Protein AF-A0A7Y3F2R0-F1 (afdb_monomer)

Mean predicted aligned error: 3.5 Å

Radius of gyration: 11.46 Å; Cα contacts (8 Å, |Δi|>4): 140; chains: 1; bounding box: 28×30×26 Å

Structure (mmCIF, N/CA/C/O backbone):
data_AF-A0A7Y3F2R0-F1
#
_entry.id   AF-A0A7Y3F2R0-F1
#
loop_
_atom_site.group_PDB
_atom_site.id
_atom_site.type_symbol
_atom_site.label_atom_id
_atom_site.label_alt_id
_atom_site.label_comp_id
_atom_site.label_asym_id
_atom_site.label_entity_id
_atom_site.label_seq_id
_atom_site.pdbx_PDB_ins_code
_atom_site.Cartn_x
_atom_site.Cartn_y
_atom_site.Cartn_z
_atom_site.occupancy
_atom_site.B_iso_or_equiv
_atom_site.auth_seq_id
_atom_site.auth_comp_id
_atom_site.auth_asym_id
_atom_site.auth_atom_id
_atom_site.pdbx_PDB_model_num
ATOM 1 N N . MET A 1 1 ? -11.579 -0.060 -6.496 1.00 78.62 1 MET A N 1
ATOM 2 C CA . MET A 1 1 ? -10.249 -0.698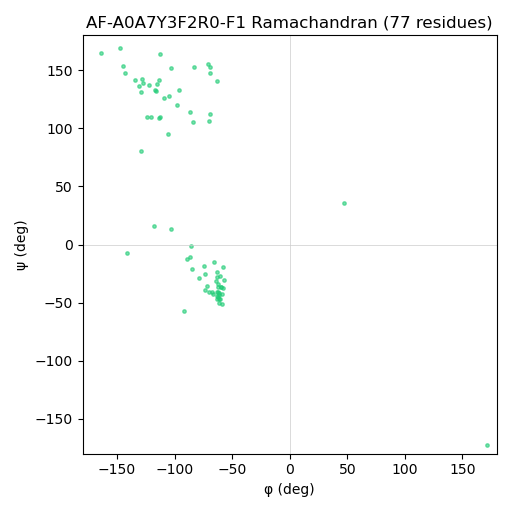 -6.424 1.00 78.62 1 MET A CA 1
ATOM 3 C C . MET A 1 1 ? -9.346 0.028 -7.401 1.00 78.62 1 MET A C 1
ATOM 5 O O . MET A 1 1 ? -9.746 0.180 -8.549 1.00 78.62 1 MET A O 1
ATOM 9 N N . MET A 1 2 ? -8.201 0.532 -6.943 1.00 90.19 2 MET A N 1
ATOM 10 C CA . MET A 1 2 ? -7.207 1.209 -7.788 1.00 90.19 2 MET A CA 1
ATOM 11 C C . MET A 1 2 ? -6.032 0.263 -8.060 1.00 90.19 2 MET A C 1
ATOM 13 O O . MET A 1 2 ? -5.754 -0.635 -7.263 1.00 90.19 2 MET A O 1
ATOM 17 N N . TYR A 1 3 ? -5.365 0.452 -9.196 1.00 92.50 3 TYR A N 1
ATOM 18 C CA . TYR A 1 3 ? -4.303 -0.421 -9.679 1.00 92.50 3 TYR A CA 1
ATOM 19 C C . TYR A 1 3 ? -3.078 0.390 -10.095 1.00 92.50 3 TYR A C 1
ATOM 21 O O . TYR A 1 3 ? -3.214 1.386 -10.805 1.00 92.50 3 TYR A O 1
ATOM 29 N N . TYR A 1 4 ? -1.895 -0.080 -9.707 1.00 91.81 4 TYR A N 1
ATOM 30 C CA . TYR A 1 4 ? -0.616 0.428 -10.193 1.00 91.81 4 TYR A CA 1
ATOM 31 C C . TYR A 1 4 ? 0.260 -0.724 -10.675 1.00 91.81 4 TYR A C 1
ATOM 33 O O . TYR A 1 4 ? 0.462 -1.692 -9.949 1.00 91.81 4 TYR A O 1
ATOM 41 N N . GLU A 1 5 ? 0.835 -0.590 -11.870 1.00 89.25 5 GLU A N 1
ATOM 42 C CA . GLU A 1 5 ? 1.804 -1.565 -12.393 1.00 89.25 5 GLU A CA 1
ATOM 43 C C . GLU A 1 5 ? 3.152 -1.489 -11.656 1.00 89.25 5 GLU A C 1
ATOM 45 O O . GLU A 1 5 ? 3.827 -2.494 -11.465 1.00 89.25 5 GLU A O 1
ATOM 50 N N . SER A 1 6 ? 3.564 -0.282 -11.258 1.00 86.38 6 SER A N 1
ATOM 51 C CA . SER A 1 6 ? 4.715 -0.036 -10.384 1.00 86.38 6 SER A CA 1
ATOM 52 C C . SER A 1 6 ? 4.660 1.390 -9.825 1.00 86.38 6 SER A C 1
ATOM 54 O O . SER A 1 6 ? 3.919 2.244 -10.327 1.00 86.38 6 SER A O 1
ATOM 56 N N . LEU A 1 7 ? 5.456 1.655 -8.791 1.00 87.12 7 LEU A N 1
ATOM 57 C CA . LEU A 1 7 ? 5.592 2.972 -8.174 1.00 87.12 7 LEU A CA 1
ATOM 58 C C . LEU A 1 7 ? 6.963 3.548 -8.507 1.00 87.12 7 LEU A C 1
ATOM 60 O O . LEU A 1 7 ? 7.974 2.895 -8.282 1.00 87.12 7 LEU A O 1
ATOM 64 N N . VAL A 1 8 ? 7.003 4.749 -9.064 1.00 89.56 8 VAL A N 1
ATOM 65 C CA . VAL A 1 8 ? 8.238 5.400 -9.519 1.00 89.56 8 VAL A CA 1
ATOM 66 C C . VAL A 1 8 ? 8.267 6.904 -9.239 1.00 89.56 8 VAL A C 1
ATOM 68 O O . VAL A 1 8 ? 9.305 7.525 -9.451 1.00 89.56 8 VAL A O 1
ATOM 71 N N . ALA A 1 9 ? 7.161 7.500 -8.777 1.00 91.00 9 ALA A N 1
ATOM 72 C CA . ALA A 1 9 ? 7.046 8.941 -8.574 1.00 91.00 9 ALA A CA 1
ATOM 73 C C . ALA A 1 9 ? 6.215 9.317 -7.338 1.00 91.00 9 ALA A C 1
ATOM 75 O O . ALA A 1 9 ? 5.213 8.677 -7.017 1.00 91.00 9 ALA A O 1
ATOM 76 N N . ASP A 1 10 ? 6.577 10.430 -6.693 1.00 90.94 10 ASP A N 1
ATOM 77 C CA . ASP A 1 10 ? 5.864 10.974 -5.526 1.00 90.94 10 ASP A CA 1
ATOM 78 C C . ASP A 1 10 ? 4.430 11.407 -5.838 1.00 90.94 10 ASP A C 1
ATOM 80 O O . ASP A 1 10 ? 3.549 11.328 -4.981 1.00 90.94 10 ASP A O 1
ATOM 84 N N . SER A 1 11 ? 4.160 11.797 -7.087 1.00 91.88 11 SER A N 1
ATOM 85 C CA . SER A 1 11 ? 2.801 12.091 -7.549 1.00 91.88 11 SER A CA 1
ATOM 86 C C . SER A 1 11 ? 1.855 10.900 -7.361 1.00 91.88 11 SER A C 1
ATOM 88 O O . SER A 1 11 ? 0.672 11.104 -7.097 1.00 91.88 11 SER A O 1
ATOM 90 N N . GLN A 1 12 ? 2.370 9.667 -7.429 1.00 92.81 12 GLN A N 1
ATOM 91 C CA . GLN A 1 12 ? 1.583 8.456 -7.198 1.00 92.81 12 GLN A CA 1
ATOM 92 C C . GLN A 1 12 ? 1.261 8.269 -5.713 1.00 92.81 12 GLN A C 1
ATOM 94 O O . GLN A 1 12 ? 0.137 7.897 -5.398 1.00 92.81 12 GLN A O 1
ATOM 99 N N . ILE A 1 13 ? 2.192 8.572 -4.797 1.00 91.81 13 ILE A N 1
ATOM 100 C CA . ILE A 1 13 ? 1.920 8.524 -3.347 1.00 91.81 13 ILE A CA 1
ATOM 101 C C . ILE A 1 13 ? 0.797 9.501 -3.002 1.00 91.81 13 ILE A C 1
ATOM 103 O O . ILE A 1 13 ? -0.168 9.120 -2.345 1.00 91.81 13 ILE A O 1
ATOM 107 N N . LYS A 1 14 ? 0.875 10.734 -3.512 1.00 93.69 14 LYS A N 1
ATOM 108 C CA . LYS A 1 14 ? -0.165 11.742 -3.285 1.00 93.69 14 LYS A CA 1
ATOM 109 C C . LYS A 1 14 ? -1.525 11.306 -3.840 1.00 93.69 14 LYS A C 1
ATOM 111 O O . LYS A 1 14 ? -2.535 11.430 -3.158 1.00 93.69 14 LYS A O 1
ATOM 116 N N . ALA A 1 15 ? -1.554 10.735 -5.046 1.00 94.06 15 ALA A N 1
ATOM 117 C CA . ALA A 1 15 ? -2.787 10.203 -5.626 1.00 94.06 15 ALA A CA 1
ATOM 118 C C . ALA A 1 15 ? -3.379 9.049 -4.794 1.00 94.06 15 ALA A C 1
ATOM 120 O O . ALA A 1 15 ? -4.597 8.936 -4.663 1.00 94.06 15 ALA A O 1
ATOM 121 N N . ILE A 1 16 ? -2.523 8.201 -4.217 1.00 93.88 16 ILE A N 1
ATOM 122 C CA . ILE A 1 16 ? -2.923 7.118 -3.315 1.00 93.88 16 ILE A CA 1
ATOM 123 C C . ILE A 1 16 ? -3.496 7.683 -2.002 1.00 93.88 16 ILE A C 1
ATOM 125 O O . ILE A 1 16 ? -4.536 7.206 -1.551 1.00 93.88 16 ILE A O 1
ATOM 129 N N . GLU A 1 17 ? -2.885 8.720 -1.429 1.00 94.00 17 GLU A N 1
ATOM 130 C CA . GLU A 1 17 ? -3.402 9.415 -0.244 1.00 94.00 17 GLU A CA 1
ATOM 131 C C . GLU A 1 17 ? -4.782 10.046 -0.513 1.00 94.00 17 GLU A C 1
ATOM 133 O O . GLU A 1 17 ? -5.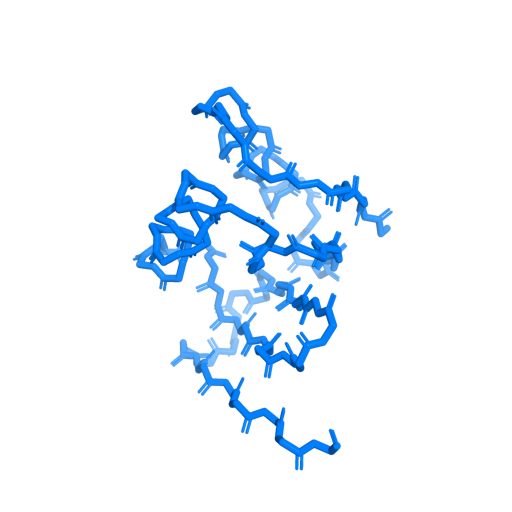722 9.870 0.268 1.00 94.00 17 GLU A O 1
ATOM 138 N N . ASP A 1 18 ? -4.933 10.749 -1.638 1.00 94.56 18 ASP A N 1
ATOM 139 C CA . ASP A 1 18 ? -6.201 11.368 -2.033 1.00 94.56 18 ASP A CA 1
ATOM 140 C C . ASP A 1 18 ? -7.295 10.311 -2.241 1.00 94.56 18 ASP A C 1
ATOM 142 O O . ASP A 1 18 ? -8.428 10.480 -1.778 1.00 94.56 18 ASP A O 1
ATOM 146 N N . TYR A 1 19 ? -6.952 9.176 -2.859 1.00 93.56 19 TYR A N 1
ATOM 147 C CA . TYR A 1 19 ? -7.858 8.036 -2.981 1.00 93.56 19 TYR A CA 1
ATOM 148 C C . TYR A 1 19 ? -8.239 7.456 -1.614 1.00 93.56 19 TYR A C 1
ATOM 150 O O . TYR A 1 19 ? -9.420 7.217 -1.373 1.00 93.56 19 TYR A O 1
ATOM 158 N N . ALA A 1 20 ? -7.280 7.270 -0.702 1.00 91.94 20 ALA A N 1
ATOM 159 C CA . ALA A 1 20 ? -7.530 6.758 0.645 1.00 91.94 20 ALA A CA 1
ATOM 160 C C . ALA A 1 20 ? -8.495 7.658 1.441 1.00 91.94 20 ALA A C 1
ATOM 162 O O . ALA A 1 20 ? -9.358 7.164 2.168 1.00 91.94 20 ALA A O 1
ATOM 163 N N . LYS A 1 21 ? -8.402 8.984 1.264 1.00 91.94 21 LYS A N 1
ATOM 164 C CA . LYS A 1 21 ? -9.328 9.955 1.875 1.00 91.94 21 LYS A CA 1
ATOM 165 C C . LYS A 1 21 ? -10.745 9.851 1.311 1.00 91.94 21 LYS A C 1
ATOM 167 O O . LYS A 1 21 ? -11.705 9.958 2.071 1.00 91.94 21 LYS A O 1
ATOM 172 N N . GLN A 1 22 ? -10.880 9.655 -0.001 1.00 93.00 22 GLN A N 1
ATOM 173 C CA . GLN A 1 22 ? -12.178 9.558 -0.683 1.00 93.00 22 GLN A CA 1
ATOM 174 C C . GLN A 1 22 ? -12.840 8.186 -0.518 1.00 93.00 22 GLN A C 1
ATOM 176 O O . GLN A 1 22 ? -14.063 8.079 -0.553 1.00 93.00 22 GLN A O 1
ATOM 181 N N . GLN A 1 23 ? -12.035 7.135 -0.356 1.00 91.56 23 GLN A N 1
ATOM 182 C CA . GLN A 1 23 ? -12.465 5.744 -0.276 1.00 91.56 23 GLN A CA 1
ATOM 183 C C . GLN A 1 23 ? -11.845 5.085 0.968 1.00 91.56 23 GLN A C 1
ATOM 185 O O . GLN A 1 23 ? -10.870 4.342 0.845 1.00 91.56 23 GLN A O 1
ATOM 190 N N . PRO A 1 24 ? -12.416 5.302 2.171 1.00 86.69 24 PRO A N 1
ATOM 191 C CA . PRO A 1 24 ? -11.871 4.767 3.426 1.00 86.69 24 PRO A CA 1
ATOM 192 C C . PRO A 1 24 ? -11.798 3.234 3.462 1.00 86.69 24 PRO A C 1
ATOM 194 O O . PRO A 1 24 ? -10.940 2.663 4.127 1.00 86.69 24 PRO A O 1
ATOM 197 N N . ASN A 1 25 ? -12.672 2.566 2.704 1.00 89.31 25 ASN A N 1
ATOM 198 C CA . ASN A 1 25 ? -12.710 1.104 2.564 1.00 89.31 25 ASN A CA 1
ATOM 199 C C . ASN A 1 25 ? -12.093 0.656 1.228 1.00 89.31 25 ASN A C 1
ATOM 201 O O . ASN A 1 25 ? -12.296 -0.470 0.772 1.00 89.31 25 ASN A O 1
A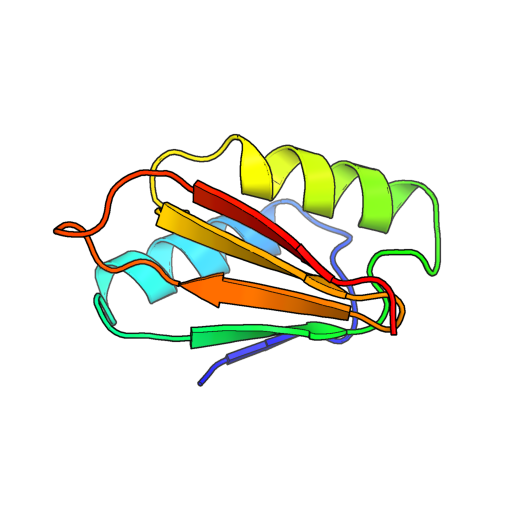TOM 205 N N . GLY A 1 26 ? -11.401 1.572 0.552 1.00 90.69 26 GLY A N 1
ATOM 206 C CA . GLY A 1 26 ? -10.767 1.343 -0.728 1.00 90.69 26 GLY A CA 1
ATOM 207 C C . GLY A 1 26 ? -9.578 0.399 -0.601 1.00 90.69 26 GLY A C 1
ATOM 208 O O . GLY A 1 26 ? -8.854 0.395 0.391 1.00 90.69 26 GLY A O 1
ATOM 209 N N . ILE A 1 27 ? -9.374 -0.374 -1.663 1.00 93.25 27 ILE A N 1
ATOM 210 C CA . ILE A 1 27 ? -8.227 -1.267 -1.824 1.00 93.25 27 ILE A CA 1
ATOM 211 C C . ILE A 1 27 ? -7.400 -0.770 -3.004 1.00 93.25 27 ILE A C 1
ATOM 213 O O . ILE A 1 27 ? -7.969 -0.402 -4.046 1.00 93.25 27 ILE A O 1
ATOM 217 N N . ILE A 1 28 ? -6.079 -0.791 -2.849 1.00 95.06 28 ILE A N 1
ATOM 218 C CA . ILE A 1 28 ? -5.129 -0.605 -3.948 1.00 95.06 28 ILE A CA 1
ATOM 219 C C . ILE A 1 28 ? -4.306 -1.867 -4.110 1.00 95.06 28 ILE A C 1
ATOM 221 O O . ILE A 1 28 ? -3.779 -2.394 -3.134 1.00 95.06 28 ILE A O 1
ATOM 225 N N . TYR A 1 29 ? -4.174 -2.315 -5.353 1.00 94.69 29 TYR A N 1
ATOM 226 C CA . TYR A 1 29 ? -3.198 -3.324 -5.725 1.00 94.69 29 TYR A CA 1
ATOM 227 C C . TYR A 1 29 ? -2.032 -2.673 -6.462 1.00 94.69 29 TYR A C 1
ATOM 229 O O . TYR A 1 29 ? -2.225 -1.933 -7.429 1.00 94.69 29 TYR A O 1
ATOM 237 N N . ILE A 1 30 ? -0.823 -2.955 -5.992 1.00 93.88 30 ILE A N 1
ATOM 238 C CA . ILE A 1 30 ? 0.426 -2.535 -6.616 1.00 93.88 30 ILE A CA 1
ATOM 239 C C . ILE A 1 30 ? 1.115 -3.796 -7.118 1.00 93.88 30 ILE A C 1
ATOM 241 O O . ILE A 1 30 ? 1.596 -4.617 -6.335 1.00 93.88 30 ILE A O 1
ATOM 245 N N . ASN A 1 31 ? 1.156 -3.954 -8.433 1.00 92.56 31 ASN A N 1
ATOM 246 C CA . ASN A 1 31 ? 1.902 -5.024 -9.063 1.00 92.56 31 ASN A CA 1
ATOM 247 C C . ASN A 1 31 ? 3.410 -4.767 -8.928 1.00 92.56 31 ASN A C 1
ATOM 249 O O . ASN A 1 31 ? 3.850 -3.625 -8.795 1.00 92.56 31 ASN A O 1
ATOM 253 N N . SER A 1 32 ? 4.202 -5.840 -8.976 1.00 85.38 32 SER A N 1
ATOM 254 C CA . SER A 1 32 ? 5.616 -5.818 -9.364 1.00 85.38 32 SER A CA 1
ATOM 255 C C . SER A 1 32 ? 6.474 -4.722 -8.710 1.00 85.38 32 SER A C 1
ATOM 257 O O . SER A 1 32 ? 7.431 -4.228 -9.308 1.00 85.38 32 SER A O 1
ATOM 259 N N . PHE A 1 33 ? 6.215 -4.371 -7.445 1.00 85.38 33 PHE A N 1
ATOM 260 C CA . PHE A 1 33 ? 6.998 -3.350 -6.738 1.00 85.38 33 PHE A CA 1
ATOM 261 C C . PHE A 1 33 ? 8.456 -3.778 -6.503 1.00 85.38 33 PHE A C 1
ATOM 263 O O . PHE A 1 33 ? 9.313 -2.938 -6.246 1.00 85.38 33 PHE A O 1
ATOM 270 N N . ARG A 1 34 ? 8.768 -5.072 -6.660 1.00 85.50 34 ARG A N 1
ATOM 271 C CA . ARG A 1 34 ? 10.128 -5.636 -6.601 1.00 85.50 34 ARG A CA 1
ATOM 272 C C . ARG A 1 34 ? 10.885 -5.577 -7.936 1.00 85.50 34 ARG A C 1
ATOM 274 O O . ARG A 1 34 ? 12.033 -6.002 -7.992 1.00 85.50 34 ARG A O 1
ATOM 281 N N . LYS A 1 35 ? 10.267 -5.071 -9.012 1.00 87.12 35 LYS A N 1
ATOM 282 C CA . LYS A 1 35 ? 10.852 -5.059 -10.367 1.00 87.12 35 LYS A CA 1
ATOM 283 C C . LYS A 1 35 ? 12.134 -4.236 -10.457 1.00 87.12 35 LYS A C 1
ATOM 285 O O . LYS A 1 35 ? 13.020 -4.570 -11.237 1.00 87.12 35 LYS A O 1
ATOM 290 N N . ASN A 1 36 ? 12.236 -3.152 -9.693 1.00 88.81 36 ASN A N 1
ATOM 291 C CA . ASN A 1 36 ? 13.450 -2.353 -9.614 1.00 88.81 36 ASN A CA 1
ATOM 292 C C . ASN A 1 36 ? 13.633 -1.735 -8.216 1.00 88.81 36 ASN A C 1
ATOM 294 O O . ASN A 1 36 ? 12.746 -1.777 -7.357 1.00 88.81 36 ASN A O 1
ATOM 298 N N . ARG A 1 37 ? 14.825 -1.174 -7.979 1.00 91.56 37 ARG A N 1
ATOM 299 C CA . ARG A 1 37 ? 15.193 -0.578 -6.686 1.00 91.56 37 ARG A CA 1
ATOM 300 C C . ARG A 1 37 ? 14.288 0.600 -6.323 1.00 91.56 37 ARG A C 1
ATOM 302 O O . ARG A 1 37 ? 13.843 0.675 -5.186 1.00 91.56 37 ARG A O 1
ATOM 309 N N . ILE A 1 38 ? 13.969 1.451 -7.299 1.00 92.31 38 ILE A N 1
ATOM 310 C CA . ILE A 1 38 ? 13.125 2.638 -7.108 1.00 92.31 38 ILE A CA 1
ATOM 311 C C . ILE A 1 38 ? 11.734 2.212 -6.630 1.00 92.31 38 ILE A C 1
ATOM 313 O O . ILE A 1 38 ? 11.269 2.674 -5.595 1.00 92.31 38 ILE A O 1
ATOM 317 N N . SER A 1 39 ? 11.094 1.260 -7.308 1.00 91.75 39 SER A N 1
ATOM 318 C CA . SER A 1 39 ? 9.764 0.786 -6.922 1.00 91.75 39 SER A CA 1
ATOM 319 C C . SER A 1 39 ? 9.736 0.114 -5.557 1.00 91.75 39 SER A C 1
ATOM 321 O O . SER A 1 39 ? 8.751 0.241 -4.831 1.00 91.75 39 SER A O 1
ATOM 323 N N . THR A 1 40 ? 10.834 -0.537 -5.176 1.00 92.31 40 THR A N 1
ATOM 324 C CA . THR A 1 40 ? 10.978 -1.134 -3.845 1.00 92.31 40 THR A CA 1
ATOM 325 C C . THR A 1 40 ? 11.099 -0.052 -2.771 1.00 92.31 40 THR A C 1
ATOM 327 O O . THR A 1 40 ? 10.480 -0.159 -1.716 1.00 92.31 40 THR A O 1
ATOM 330 N N . GLU A 1 41 ? 11.854 1.016 -3.036 1.00 93.56 41 GLU A N 1
ATOM 331 C CA . GLU A 1 41 ? 11.956 2.172 -2.139 1.00 93.56 41 GLU A CA 1
ATOM 332 C C . GLU A 1 41 ? 10.607 2.874 -1.973 1.00 93.56 41 GLU A C 1
ATOM 334 O O . GLU A 1 41 ? 10.204 3.158 -0.848 1.00 93.56 41 GLU A O 1
ATOM 339 N N . PHE A 1 42 ? 9.870 3.092 -3.064 1.00 93.94 42 PHE A N 1
ATOM 340 C CA . PHE A 1 42 ? 8.529 3.678 -3.011 1.00 93.94 42 PHE A CA 1
ATOM 341 C C . PHE A 1 42 ? 7.533 2.808 -2.241 1.00 93.94 42 PHE A C 1
ATOM 343 O O . PHE A 1 42 ? 6.749 3.334 -1.454 1.00 93.94 42 PHE A O 1
ATOM 350 N N . TRP A 1 43 ? 7.582 1.486 -2.421 1.00 93.88 43 TRP A N 1
ATOM 351 C CA . TRP A 1 43 ? 6.787 0.557 -1.620 1.00 93.88 43 TRP A CA 1
ATOM 352 C C . TRP A 1 43 ? 7.107 0.692 -0.131 1.00 93.88 43 TRP A C 1
ATOM 354 O O . TRP A 1 43 ? 6.206 0.923 0.666 1.00 93.88 43 TRP A O 1
ATOM 364 N N . ASN A 1 44 ? 8.389 0.645 0.241 1.00 92.94 44 ASN A N 1
ATOM 365 C CA . ASN A 1 44 ? 8.806 0.795 1.635 1.00 92.94 44 ASN A CA 1
ATOM 366 C C . ASN A 1 44 ? 8.383 2.147 2.227 1.00 92.94 44 ASN A C 1
ATOM 368 O O . ASN A 1 44 ? 7.998 2.200 3.389 1.00 92.94 44 ASN A O 1
ATOM 372 N N . ARG A 1 45 ? 8.416 3.226 1.433 1.00 94.12 45 ARG A N 1
ATOM 373 C CA . ARG A 1 45 ? 7.913 4.543 1.846 1.00 94.12 45 ARG A CA 1
ATOM 374 C C . ARG A 1 45 ? 6.411 4.511 2.121 1.00 94.12 45 ARG A C 1
ATOM 376 O O . ARG A 1 45 ? 6.003 4.963 3.181 1.00 94.12 45 ARG A O 1
ATOM 383 N N . LEU A 1 46 ? 5.609 3.911 1.236 1.00 92.69 46 LEU A N 1
ATOM 384 C CA . LEU A 1 46 ? 4.162 3.767 1.449 1.00 92.69 46 LEU A CA 1
ATOM 385 C C . LEU A 1 46 ? 3.823 3.012 2.736 1.00 92.69 46 LEU A C 1
ATOM 387 O O . LEU A 1 46 ? 2.873 3.380 3.414 1.00 92.69 46 LEU A O 1
ATOM 391 N N . LEU A 1 47 ? 4.595 1.986 3.102 1.00 92.88 47 LEU A N 1
ATOM 392 C CA . LEU A 1 47 ? 4.373 1.243 4.350 1.00 92.88 47 LEU A CA 1
ATOM 393 C C . LEU A 1 47 ? 4.544 2.113 5.609 1.00 92.88 47 LEU A C 1
ATOM 395 O O . LEU A 1 47 ? 4.001 1.784 6.665 1.00 92.88 47 LEU A O 1
ATOM 399 N N . LEU A 1 48 ? 5.301 3.209 5.511 1.00 93.12 48 LEU A N 1
ATOM 400 C CA . LEU A 1 48 ? 5.520 4.144 6.612 1.00 93.12 48 LEU A CA 1
ATOM 401 C C . LEU A 1 48 ? 4.412 5.196 6.715 1.00 93.12 48 LEU A C 1
ATOM 403 O O . LEU A 1 48 ? 4.197 5.713 7.807 1.00 93.12 48 LEU A O 1
ATOM 407 N N . GLU A 1 49 ? 3.661 5.451 5.644 1.00 93.12 49 GLU A N 1
ATOM 408 C CA . GLU A 1 49 ? 2.596 6.457 5.618 1.00 93.12 49 GLU A CA 1
ATOM 409 C C . GLU A 1 49 ? 1.453 6.129 6.591 1.00 93.12 49 GLU A C 1
ATOM 411 O O . GLU A 1 49 ? 1.039 4.977 6.736 1.00 93.12 49 GLU A O 1
ATOM 416 N N . ASP A 1 50 ? 0.906 7.143 7.262 1.00 90.81 50 ASP A N 1
ATOM 417 C CA . ASP A 1 50 ? -0.134 6.957 8.288 1.00 90.81 50 ASP A CA 1
ATOM 418 C C . ASP A 1 50 ? -1.504 6.598 7.713 1.00 90.81 50 ASP A C 1
ATOM 420 O O . ASP A 1 50 ? -2.319 5.965 8.383 1.00 90.81 50 ASP A O 1
ATOM 424 N N . PHE A 1 51 ? -1.768 6.978 6.462 1.00 90.62 51 PHE A N 1
ATOM 425 C CA . PHE A 1 51 ? -3.021 6.629 5.800 1.00 90.62 51 PHE A CA 1
ATOM 426 C C . PHE A 1 51 ? -3.057 5.152 5.371 1.00 90.62 51 PHE A C 1
ATOM 428 O O . PHE A 1 51 ? -4.144 4.626 5.137 1.00 90.62 51 PHE A O 1
ATOM 435 N N . VAL A 1 52 ? -1.900 4.480 5.282 1.00 92.00 52 VAL A N 1
ATOM 436 C CA . VAL A 1 52 ? -1.794 3.041 5.013 1.00 92.00 52 VAL A CA 1
ATOM 437 C C . VAL A 1 52 ? -1.961 2.285 6.325 1.00 92.00 52 VAL A C 1
ATOM 439 O O . VAL A 1 52 ? -1.057 2.243 7.159 1.00 92.00 52 VAL A O 1
ATOM 442 N N . VAL A 1 53 ? -3.133 1.674 6.499 1.00 93.12 53 VAL A N 1
ATOM 443 C CA . VAL A 1 53 ? -3.482 0.980 7.740 1.00 93.12 53 VAL A CA 1
ATO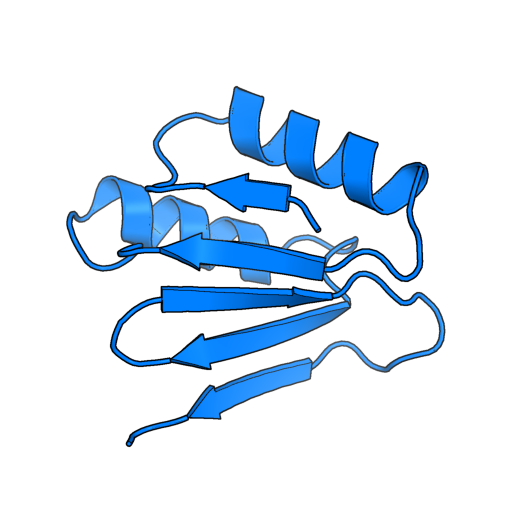M 444 C C . VAL A 1 53 ? -3.091 -0.485 7.651 1.00 93.12 53 VAL A C 1
ATOM 446 O O . VAL A 1 53 ? -2.283 -0.954 8.440 1.00 93.12 53 VAL A O 1
ATOM 449 N N . VAL A 1 54 ? -3.593 -1.210 6.654 1.00 94.12 54 VAL A N 1
ATOM 450 C CA . VAL A 1 54 ? -3.201 -2.608 6.449 1.00 94.12 54 VAL A CA 1
ATOM 451 C C . VAL A 1 54 ? -2.491 -2.738 5.117 1.00 94.12 54 VAL A C 1
ATOM 453 O O . VAL A 1 54 ? -2.955 -2.248 4.088 1.00 94.12 54 VAL A O 1
ATOM 456 N N . SER A 1 55 ? -1.355 -3.419 5.134 1.00 94.88 55 SER A N 1
ATOM 457 C CA . SER A 1 55 ? -0.585 -3.732 3.937 1.00 94.88 55 SER A CA 1
ATOM 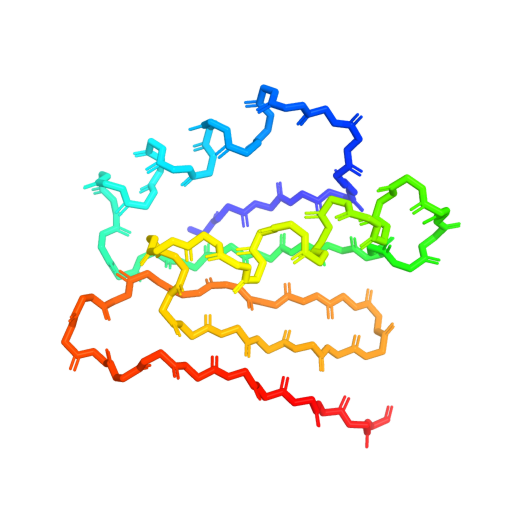458 C C . SER A 1 55 ? -0.295 -5.223 3.866 1.00 94.88 55 SER A C 1
ATOM 460 O O . SER A 1 55 ? 0.009 -5.860 4.873 1.00 94.88 55 SER A O 1
ATOM 462 N N . ILE A 1 56 ? -0.401 -5.787 2.668 1.00 94.44 56 ILE A N 1
ATOM 463 C CA . ILE A 1 56 ? -0.076 -7.184 2.395 1.00 94.44 56 ILE A CA 1
ATOM 464 C C . ILE A 1 56 ? 1.018 -7.199 1.335 1.00 94.44 56 ILE A C 1
ATOM 466 O O . ILE A 1 56 ? 0.771 -6.862 0.181 1.00 94.44 56 ILE A O 1
ATOM 470 N N . ASP A 1 57 ? 2.225 -7.578 1.732 1.00 93.12 57 ASP A N 1
ATOM 471 C CA . ASP A 1 57 ? 3.361 -7.842 0.856 1.00 93.12 57 ASP A CA 1
ATOM 472 C C . ASP A 1 57 ? 3.294 -9.300 0.386 1.00 93.12 57 ASP A C 1
ATOM 474 O O . ASP A 1 57 ? 3.407 -10.232 1.187 1.00 93.12 57 ASP A O 1
ATOM 478 N N . MET A 1 58 ? 3.085 -9.492 -0.915 1.00 91.19 58 MET A N 1
ATOM 479 C CA . MET A 1 58 ? 3.147 -10.790 -1.585 1.00 91.19 58 MET A CA 1
ATOM 480 C C . MET A 1 58 ? 4.350 -10.813 -2.538 1.00 91.19 58 MET A C 1
ATOM 482 O O . MET A 1 58 ? 4.904 -9.776 -2.911 1.00 91.19 58 MET A O 1
ATOM 486 N N . TYR A 1 59 ? 4.766 -12.005 -2.978 1.00 84.75 59 TYR A N 1
ATOM 487 C CA . TYR A 1 59 ? 5.936 -12.138 -3.855 1.00 84.75 59 TYR A CA 1
ATOM 488 C C . TYR A 1 59 ? 5.791 -11.357 -5.178 1.00 84.75 59 TYR A C 1
ATOM 490 O O . TYR A 1 59 ? 6.722 -10.666 -5.591 1.00 84.75 59 TYR A O 1
ATOM 498 N N . PHE A 1 60 ? 4.610 -11.411 -5.804 1.00 85.31 60 PHE A N 1
ATOM 499 C CA . PHE A 1 60 ? 4.343 -10.785 -7.107 1.00 85.31 60 PHE A CA 1
ATOM 500 C C . PHE A 1 60 ? 3.839 -9.334 -7.030 1.00 85.31 60 PHE A C 1
ATOM 502 O O . PHE A 1 60 ? 3.804 -8.638 -8.041 1.00 85.31 60 PHE A O 1
ATOM 509 N N . GLY A 1 61 ? 3.443 -8.855 -5.854 1.00 91.69 61 GLY A N 1
ATOM 510 C CA . GLY A 1 61 ? 2.811 -7.548 -5.699 1.00 91.69 61 GLY A CA 1
ATOM 511 C C . GLY A 1 61 ? 2.268 -7.353 -4.294 1.00 91.69 61 GLY A C 1
ATOM 512 O O . GLY A 1 61 ? 2.525 -8.158 -3.405 1.00 91.69 61 GLY A O 1
ATOM 513 N N . GLY A 1 62 ? 1.539 -6.269 -4.067 1.00 93.69 62 GLY A N 1
ATOM 514 C CA . GLY A 1 62 ? 1.087 -5.903 -2.733 1.00 93.69 62 GLY A CA 1
ATOM 515 C C . GLY A 1 62 ? -0.284 -5.260 -2.724 1.00 93.69 62 GLY A C 1
ATOM 516 O O . GLY A 1 62 ? -0.715 -4.669 -3.713 1.00 93.69 62 GLY A O 1
ATOM 517 N N . LEU A 1 63 ? -0.977 -5.399 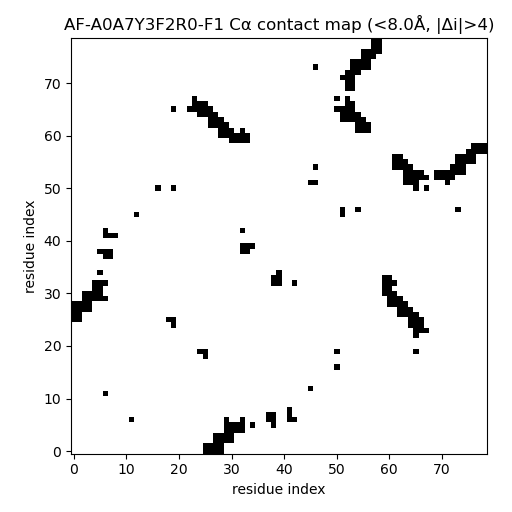-1.600 1.00 94.44 63 LEU A N 1
ATOM 518 C CA . LEU A 1 63 ? -2.276 -4.780 -1.357 1.00 94.44 63 LEU A CA 1
ATOM 519 C C . LEU A 1 63 ? -2.160 -3.746 -0.247 1.00 94.44 63 LEU A C 1
ATOM 521 O O . LEU A 1 63 ? -1.470 -3.980 0.743 1.00 94.44 63 LEU A O 1
ATOM 525 N N . LEU A 1 64 ? -2.869 -2.633 -0.408 1.00 94.50 64 LEU A N 1
ATOM 526 C CA . LEU A 1 64 ? -3.010 -1.587 0.598 1.00 94.50 64 LEU A CA 1
ATOM 527 C C . LEU A 1 64 ? -4.487 -1.372 0.920 1.00 94.50 64 LEU A C 1
ATOM 529 O O . LEU A 1 64 ? -5.326 -1.312 0.015 1.00 94.50 64 LEU A O 1
ATOM 533 N N . PHE A 1 65 ? -4.767 -1.217 2.207 1.00 93.75 65 PHE A N 1
ATOM 534 C CA . PHE A 1 65 ? -6.075 -0.937 2.779 1.00 93.75 65 PHE A CA 1
ATOM 535 C C . PHE A 1 65 ? -5.968 0.275 3.709 1.00 93.75 65 PHE A C 1
ATOM 537 O O . PHE A 1 65 ? -4.986 0.434 4.440 1.00 93.75 65 PHE A O 1
ATOM 544 N N . PHE A 1 66 ? -7.004 1.113 3.709 1.00 91.00 66 PHE A N 1
ATOM 545 C CA . PHE A 1 66 ? -6.988 2.425 4.377 1.00 91.00 66 PHE A CA 1
ATOM 546 C C . PHE A 1 66 ? -8.027 2.559 5.497 1.00 91.00 66 PHE A C 1
ATOM 548 O O . PHE A 1 66 ? 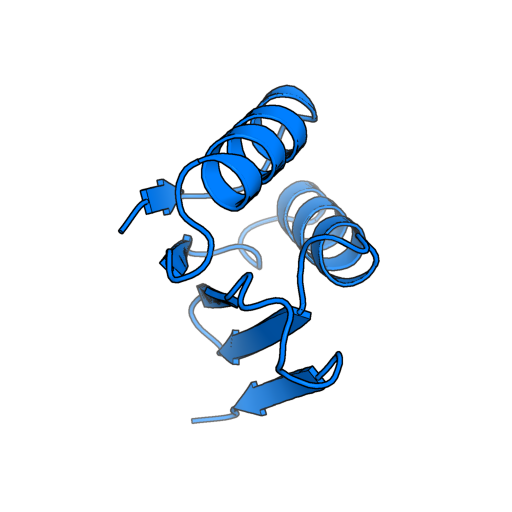-8.360 3.666 5.927 1.00 91.00 66 PHE A O 1
ATOM 555 N N . HIS A 1 67 ? -8.572 1.435 5.966 1.00 82.25 67 HIS A N 1
ATOM 556 C CA . HIS A 1 67 ? -9.689 1.437 6.899 1.00 82.25 67 HIS A CA 1
ATOM 557 C C . HIS A 1 67 ? -9.260 1.941 8.280 1.00 82.25 67 HIS A C 1
ATOM 559 O O . HIS A 1 67 ? -8.635 1.218 9.049 1.00 82.25 67 HIS A O 1
ATOM 565 N N . LYS A 1 68 ? -9.656 3.169 8.631 1.00 72.69 68 LYS A N 1
ATOM 566 C CA . LYS A 1 68 ? -9.202 3.875 9.847 1.00 72.69 68 LYS A CA 1
ATOM 567 C C . LYS A 1 68 ? -9.471 3.158 11.176 1.00 72.69 68 LYS A C 1
ATOM 569 O O . LYS A 1 68 ? -8.863 3.519 12.174 1.00 72.69 68 LYS A O 1
ATOM 574 N N . THR A 1 69 ? -10.396 2.198 11.224 1.00 82.00 69 T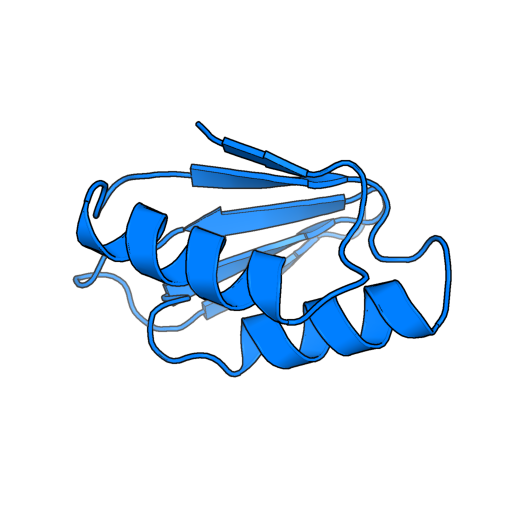HR A N 1
ATOM 575 C CA . THR A 1 69 ? -10.689 1.448 12.463 1.00 82.00 69 THR A CA 1
ATOM 576 C C . THR A 1 69 ? -9.793 0.227 12.670 1.00 82.00 69 THR A C 1
ATOM 578 O O . THR A 1 69 ? -9.876 -0.396 13.724 1.00 82.00 69 THR A O 1
ATOM 581 N N . GLN A 1 70 ? -9.008 -0.173 11.666 1.00 82.31 70 GLN A N 1
ATOM 582 C CA . GLN A 1 70 ? -8.068 -1.284 11.798 1.00 82.31 70 GLN A CA 1
ATOM 583 C C . GLN A 1 70 ? -6.765 -0.792 12.439 1.00 82.31 70 GLN A C 1
ATOM 585 O O . GLN A 1 70 ? -6.414 0.384 12.337 1.00 82.31 70 GLN A O 1
ATOM 590 N N . ALA A 1 71 ? -6.058 -1.686 13.127 1.00 87.25 71 ALA A N 1
ATOM 591 C CA . ALA A 1 71 ? -4.711 -1.391 13.597 1.00 87.25 71 ALA A CA 1
ATOM 592 C C . ALA A 1 71 ? -3.749 -1.306 12.402 1.00 87.25 71 ALA A C 1
ATOM 594 O O . ALA A 1 71 ? -3.982 -1.938 11.370 1.00 87.25 71 ALA A O 1
ATOM 595 N N . LYS A 1 72 ? -2.662 -0.535 12.543 1.00 91.81 72 LYS A N 1
ATOM 596 C CA . LYS A 1 72 ? -1.621 -0.488 11.514 1.00 91.81 72 LYS A CA 1
ATOM 597 C C . LYS A 1 72 ? -0.885 -1.828 11.480 1.00 91.81 72 LYS A C 1
ATOM 599 O O . LYS A 1 72 ? -0.182 -2.159 12.432 1.00 91.81 72 LYS A O 1
ATOM 604 N N . GLU A 1 73 ? -1.045 -2.589 10.402 1.00 94.12 73 GLU A N 1
ATOM 605 C CA . GLU A 1 73 ? -0.496 -3.938 10.261 1.00 94.12 73 GLU A CA 1
ATOM 606 C C . GLU A 1 73 ? 0.167 -4.152 8.895 1.00 94.12 73 GLU A C 1
ATOM 608 O O . G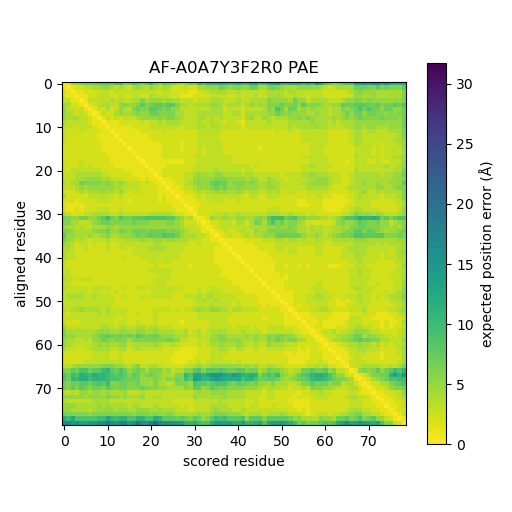LU A 1 73 ? -0.302 -3.698 7.846 1.00 94.12 73 GLU A O 1
ATOM 613 N N . HIS A 1 74 ? 1.278 -4.886 8.908 1.00 93.81 74 HIS A N 1
ATOM 614 C CA . HIS A 1 74 ? 1.999 -5.290 7.709 1.00 93.81 74 HIS A CA 1
ATOM 615 C C . HIS A 1 74 ? 2.138 -6.808 7.673 1.00 93.81 74 HIS A C 1
ATOM 617 O O . HIS A 1 74 ? 2.893 -7.400 8.446 1.00 93.81 74 HIS A O 1
ATOM 623 N N . PHE A 1 75 ? 1.421 -7.439 6.750 1.00 94.06 75 PHE A N 1
ATOM 624 C CA . PHE A 1 75 ? 1.474 -8.875 6.525 1.00 94.06 75 PHE A CA 1
ATOM 625 C C . PHE A 1 75 ? 2.431 -9.184 5.386 1.00 94.06 75 PHE A C 1
ATOM 627 O O . PHE A 1 75 ? 2.337 -8.598 4.311 1.00 94.06 75 PHE A O 1
ATOM 634 N N . LYS A 1 76 ? 3.318 -10.157 5.592 1.00 92.31 76 LYS A N 1
ATOM 635 C CA . LYS A 1 76 ? 4.179 -10.685 4.534 1.00 92.31 76 LYS A CA 1
ATOM 636 C C . LYS A 1 76 ? 3.801 -12.123 4.240 1.00 92.31 76 LYS A C 1
ATOM 638 O O . LYS A 1 76 ? 4.084 -13.017 5.036 1.00 92.31 76 LYS A O 1
ATOM 643 N N . ILE A 1 77 ? 3.193 -12.340 3.084 1.00 89.75 77 ILE A N 1
ATOM 644 C CA . ILE A 1 77 ? 2.767 -13.658 2.636 1.00 89.75 77 ILE A CA 1
ATOM 645 C C . ILE A 1 77 ? 3.828 -14.204 1.677 1.00 89.75 77 ILE A C 1
ATOM 647 O O . ILE A 1 77 ? 4.121 -13.611 0.638 1.00 89.75 77 ILE A O 1
ATOM 651 N N . ARG A 1 78 ? 4.420 -15.346 2.038 1.00 80.19 78 ARG A N 1
ATOM 652 C CA . ARG A 1 78 ? 5.331 -16.106 1.174 1.00 80.19 78 ARG A CA 1
ATOM 653 C C . ARG A 1 78 ? 4.589 -17.346 0.681 1.00 80.19 78 ARG A C 1
ATOM 655 O O . ARG A 1 78 ? 4.520 -18.329 1.412 1.00 80.19 78 ARG A O 1
ATOM 662 N N . ILE A 1 79 ? 4.004 -17.250 -0.509 1.00 64.88 79 ILE A N 1
ATOM 663 C CA . ILE A 1 79 ? 3.440 -18.375 -1.270 1.00 64.88 79 ILE A CA 1
ATOM 664 C C . ILE A 1 79 ? 4.301 -18.593 -2.505 1.00 64.88 79 ILE A C 1
ATOM 666 O O . ILE A 1 79 ? 4.798 -17.567 -3.031 1.00 64.88 79 ILE A O 1
#

Solvent-accessible surface area (backbone atoms only — not comparable to full-atom values): 4335 Å² total; per-residue (Å²): 119,50,80,36,73,58,45,84,53,71,70,55,54,53,52,50,51,56,46,36,72,76,30,41,85,37,42,36,41,35,33,43,28,78,76,43,71,62,16,39,51,47,50,57,51,51,71,69,37,83,68,47,17,38,35,38,45,41,84,68,26,35,40,39,29,25,39,83,90,54,70,78,44,79,46,75,50,88,122

Nearest PDB structures (foldseek):
  6bov-assembly2_B  TM=4.224E-01  e=9.376E+00  Homo sapiens

pLDDT: mean 90.42, std 5.09, range [64.88, 95.06]

Secondary structure (DSSP, 8-state):
-EEES----HHHHHHHHHHHHH-TT-EEEEE-TTSSHHHHHHHHHHHH-TT--EEEE-SSEEEEE--TTS--EEEE---

Foldseek 3Di:
DAEAQFDQDPVVVVVVLVCCVVCVFDKYKYFPCVVDPRRVVVVVVSLPDPQFQEKEAEPGTIMTHRNPVHHRYYHYDYD

Sequence (79 aa):
MMYYESLVADSQIKAIEDYAKQQPNGIIYINSFRKNRISTEFWNRLLLEDFVVVSIDMYFGGLLFFHKTQAKEHFKIRI